Protein AF-A0AAV5SKF1-F1 (afdb_monomer)

Solvent-accessible surface area (backbone atoms only — not comparable to full-atom values): 5822 Å² total; per-residue (Å²): 114,41,62,19,72,68,43,60,48,89,81,29,51,80,44,80,42,71,41,57,84,89,45,34,38,12,60,49,44,39,33,71,70,40,26,64,35,33,62,38,88,89,74,80,40,77,41,81,36,95,74,12,56,25,56,56,59,16,21,38,34,63,45,51,39,44,74,60,2,68,89,33,73,64,102,71,86,86,76,55,73,67,58,41,53,53,51,52,49,52,52,54,54,52,51,53,59,74,69,53,83,131

InterPro domains:
  IPR001563 Peptidase S10, serine carboxypeptidase [PF00450] (6-97)
  IPR001563 Peptidase S10, serine carboxypeptidase [PTHR11802] (11-96)
  IPR029058 Alpha/Beta hydrolase fold [G3DSA:3.40.50.1820] (2-101)
  IPR029058 Alpha/Beta hydrolase fold [SSF53474] (6-99)

Foldseek 3Di:
DAAADQDDSVPFAEAEDEDPDPQEFLVCCCAPNAHQWHQDPVPRDTDGDPRHPSDPGYDYHRDGDDQNRDPRHDPDDDDDPVNRVVVVVVVVVVVVVVPDDD

Mean predicted aligned error: 4.1 Å

Organism: NCBI:txid358040

Sequence (102 aa):
LCEAIRSDPLESPLVVWFNGGPGASSFIGFLLENGPYILDANTDTLRYNDFSWNQVNANVLYLESPSGSGFSHSDHQILDDNMTAELNMK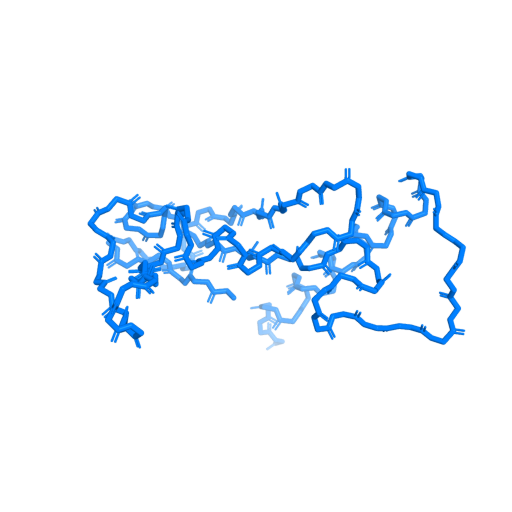VLEEFKTRLTPH

Nearest PDB structures (foldseek):
  4az0-assembly1_A  TM=9.340E-01  e=1.026E-08  Homo sapiens
  1ivy-assembly1_A  TM=9.086E-01  e=7.203E-07  Homo sapiens
  4mws-assembly1_B  TM=9.311E-01  e=1.225E-06  Homo sapiens
  4cib-assembly1_A-2  TM=9.171E-01  e=1.496E-06  Homo sapiens
  1ivy-assembly1_B  TM=9.083E-01  e=1.399E-06  Homo sapiens

Secondary structure (DSSP, 8-state):
-B--SSS-TTTSPEEEE---TTT--THHIIIIISSSEEEETTTTEEEE-TT-GGGSS-EEEE---STTSTT---S-----HHHHHHHHHHHHHHHHHHHS--

pLDDT: mean 91.76, std 8.51, range [49.81, 98.12]

Structure (mmCIF, N/CA/C/O backbone):
data_AF-A0AAV5SKF1-F1
#
_entry.id   AF-A0AAV5SKF1-F1
#
loop_
_atom_site.group_PDB
_atom_site.id
_atom_site.type_symbol
_atom_site.label_atom_id
_atom_site.label_alt_id
_atom_site.label_comp_id
_atom_site.label_asym_id
_atom_site.label_entity_id
_atom_site.label_seq_id
_atom_site.pdbx_PDB_ins_code
_atom_site.Cartn_x
_atom_site.Cartn_y
_atom_site.Cartn_z
_atom_site.occupancy
_atom_site.B_iso_or_equiv
_atom_site.auth_seq_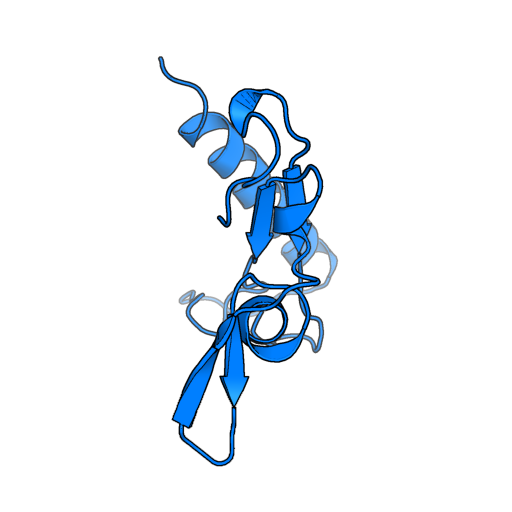id
_atom_site.auth_comp_id
_atom_site.auth_asym_id
_atom_site.auth_atom_id
_atom_site.pdbx_PDB_model_num
ATOM 1 N N . LEU A 1 1 ? -7.470 2.884 0.401 1.00 92.69 1 LEU A N 1
ATOM 2 C CA . LEU A 1 1 ? -7.237 3.526 1.711 1.00 92.69 1 LEU A CA 1
ATOM 3 C C . LEU A 1 1 ? -7.967 2.711 2.764 1.00 92.69 1 LEU A C 1
ATOM 5 O O . LEU A 1 1 ? -9.152 2.461 2.590 1.00 92.69 1 LEU A O 1
ATOM 9 N N . CYS A 1 2 ? -7.264 2.276 3.800 1.00 95.88 2 CYS A N 1
ATOM 10 C CA . CYS A 1 2 ? -7.846 1.694 5.003 1.00 95.88 2 CYS A CA 1
ATOM 11 C C . CYS A 1 2 ? -7.677 2.708 6.121 1.00 95.88 2 CYS A C 1
ATOM 13 O O . CYS A 1 2 ? -6.549 2.962 6.534 1.00 95.88 2 CYS A O 1
ATOM 15 N N . GLU A 1 3 ? -8.769 3.312 6.565 1.00 95.62 3 GLU A N 1
ATOM 16 C CA . GLU A 1 3 ? -8.727 4.303 7.637 1.00 95.62 3 GLU A CA 1
ATOM 17 C C . GLU A 1 3 ? -8.404 3.646 8.981 1.00 95.62 3 GLU A C 1
ATOM 19 O O . GLU A 1 3 ? -8.697 2.462 9.190 1.00 95.62 3 GLU A O 1
ATOM 24 N N . ALA A 1 4 ? -7.773 4.404 9.878 1.00 96.38 4 ALA A N 1
ATOM 25 C CA . ALA A 1 4 ? -7.518 3.959 11.242 1.00 96.38 4 ALA A CA 1
ATOM 26 C C . ALA A 1 4 ? -8.842 3.625 11.955 1.00 96.38 4 ALA A C 1
ATOM 28 O O . ALA A 1 4 ? -9.828 4.338 11.797 1.00 96.38 4 ALA A O 1
ATOM 29 N N . ILE A 1 5 ? -8.882 2.545 12.743 1.00 94.06 5 ILE A N 1
ATOM 30 C CA . ILE A 1 5 ? -10.136 2.093 13.389 1.00 94.06 5 ILE A CA 1
ATOM 31 C C . ILE A 1 5 ? -10.155 2.220 14.917 1.00 94.06 5 ILE A C 1
ATOM 33 O O . ILE A 1 5 ? -11.219 2.087 15.518 1.00 94.06 5 ILE A O 1
A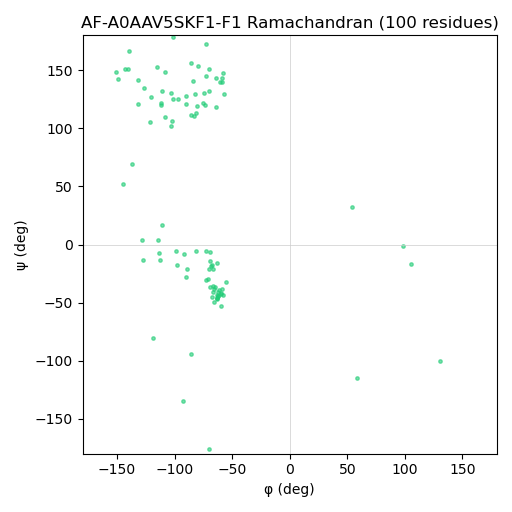TOM 37 N N . ARG A 1 6 ? -9.007 2.458 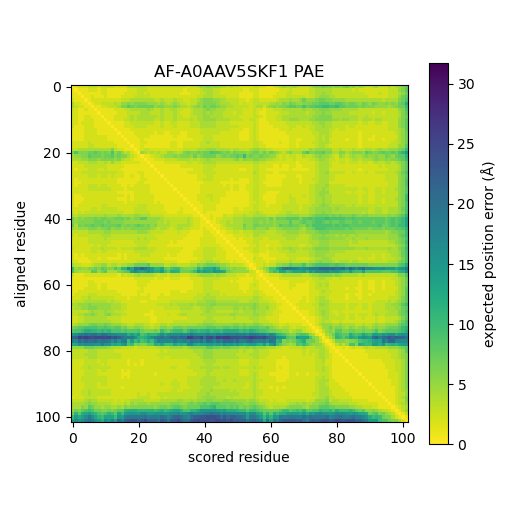15.566 1.00 91.38 6 ARG A N 1
ATOM 38 C CA . ARG A 1 6 ? -8.919 2.675 17.027 1.00 91.38 6 ARG A CA 1
ATOM 39 C C . ARG A 1 6 ? -8.477 4.090 17.413 1.00 91.38 6 ARG A C 1
ATOM 41 O O . ARG A 1 6 ? -8.343 4.385 18.598 1.00 91.38 6 ARG A O 1
ATOM 48 N N . SER A 1 7 ? -8.301 4.962 16.428 1.00 91.88 7 SER A N 1
ATOM 49 C CA . SER A 1 7 ? -7.971 6.381 16.570 1.00 91.88 7 SER A CA 1
ATOM 50 C C . SER A 1 7 ? -8.758 7.196 15.544 1.00 91.88 7 SER A C 1
ATOM 52 O O . SER A 1 7 ? -9.334 6.626 14.620 1.00 91.88 7 SER A O 1
ATOM 54 N N . ASP A 1 8 ? -8.790 8.520 15.705 1.00 92.50 8 ASP A N 1
ATOM 55 C CA . ASP A 1 8 ? -9.390 9.415 14.713 1.00 92.50 8 ASP A CA 1
ATOM 56 C C . ASP A 1 8 ? -8.600 9.331 13.390 1.00 92.50 8 ASP A C 1
ATOM 58 O O . ASP A 1 8 ? -7.404 9.650 13.393 1.00 92.50 8 ASP A O 1
ATOM 62 N N . PRO A 1 9 ? -9.210 8.900 12.268 1.00 92.19 9 PRO A N 1
ATOM 63 C CA . PRO A 1 9 ? -8.542 8.850 10.971 1.00 92.19 9 PRO A CA 1
ATOM 64 C C . PRO A 1 9 ? -7.952 10.193 10.539 1.00 92.19 9 PRO A C 1
ATOM 66 O O . PRO A 1 9 ? -6.907 10.202 9.898 1.00 92.19 9 PRO A O 1
ATOM 69 N N . LEU A 1 10 ? -8.565 11.322 10.904 1.00 90.75 10 LEU A N 1
ATOM 70 C CA . LEU A 1 10 ? -8.095 12.647 10.484 1.00 90.75 10 LEU A CA 1
ATOM 71 C C . LEU A 1 10 ? -6.790 13.058 11.177 1.00 90.75 10 LEU A C 1
ATOM 73 O O . LEU A 1 10 ? -5.965 13.744 10.579 1.00 90.75 10 LEU A O 1
ATOM 77 N N . GLU A 1 11 ? -6.572 12.575 12.400 1.00 91.00 11 GLU A N 1
ATOM 78 C CA . GLU A 1 11 ? -5.376 12.853 13.205 1.00 91.00 11 GLU A CA 1
ATOM 79 C C . GLU A 1 11 ? -4.336 11.719 13.129 1.00 91.00 11 GLU A C 1
ATOM 81 O O . GLU A 1 11 ? -3.233 11.818 13.674 1.00 91.00 11 GLU A O 1
ATOM 86 N N . SER A 1 12 ? -4.677 10.609 12.467 1.00 93.88 12 SER A N 1
ATOM 87 C CA . SER A 1 12 ? -3.803 9.442 12.353 1.00 93.88 12 SER A CA 1
ATOM 88 C C . SER A 1 12 ? -2.800 9.598 11.202 1.00 93.88 12 SER A C 1
ATOM 90 O O . SER A 1 12 ? -3.166 10.056 10.117 1.00 93.88 12 SER A O 1
ATOM 92 N N . PRO A 1 13 ? -1.534 9.165 11.368 1.00 94.50 13 PRO A N 1
ATOM 93 C CA . PRO A 1 13 ? -0.554 9.179 10.289 1.00 94.50 13 PRO A CA 1
ATOM 94 C C . PRO A 1 13 ? -1.016 8.364 9.077 1.00 94.50 13 PRO A C 1
ATOM 96 O O . PRO A 1 13 ? -1.669 7.326 9.201 1.00 94.50 13 PRO A O 1
ATOM 99 N N . LEU A 1 14 ? -0.610 8.819 7.892 1.00 94.25 14 LEU A N 1
ATOM 100 C CA . LEU A 1 14 ? -0.749 8.072 6.649 1.00 94.25 14 LEU A CA 1
ATOM 101 C C . LEU A 1 14 ? 0.498 7.212 6.419 1.00 94.25 14 LEU A C 1
ATOM 103 O O . LEU A 1 14 ? 1.605 7.732 6.281 1.00 94.25 14 LEU A O 1
ATOM 107 N N . VAL A 1 15 ? 0.305 5.903 6.317 1.00 96.31 15 VAL A N 1
ATOM 108 C CA . VAL A 1 15 ? 1.309 4.939 5.867 1.00 96.31 15 VAL A CA 1
ATOM 109 C C . VAL A 1 15 ? 1.015 4.587 4.415 1.00 96.31 15 VAL A C 1
ATOM 111 O O . VAL A 1 15 ? -0.088 4.157 4.087 1.00 96.31 15 VAL A O 1
ATOM 114 N N . VAL A 1 16 ? 2.005 4.746 3.539 1.00 97.00 16 VAL A N 1
ATOM 115 C CA . VAL A 1 16 ? 1.920 4.279 2.150 1.00 97.00 16 VAL A CA 1
ATOM 116 C C . VAL A 1 16 ? 2.613 2.926 2.058 1.00 97.00 16 VAL A C 1
ATOM 118 O O . VAL A 1 16 ? 3.772 2.796 2.449 1.00 97.00 16 VAL A O 1
ATOM 121 N N . TRP A 1 17 ? 1.899 1.924 1.557 1.00 97.69 17 TRP A N 1
ATOM 122 C CA . TRP A 1 17 ? 2.383 0.561 1.402 1.00 97.69 17 TRP A CA 1
ATOM 123 C C . TRP A 1 17 ? 2.557 0.206 -0.075 1.00 97.69 17 TRP A C 1
ATOM 125 O O . TRP A 1 17 ? 1.642 0.391 -0.883 1.00 97.69 17 TRP A O 1
ATOM 135 N N . PHE A 1 18 ? 3.716 -0.370 -0.387 1.00 97.25 18 PHE A N 1
ATOM 136 C CA . PHE A 1 18 ? 4.055 -0.911 -1.696 1.00 97.25 18 PHE A CA 1
ATOM 137 C C . PHE A 1 18 ? 4.518 -2.357 -1.552 1.00 97.25 18 PHE A C 1
ATOM 139 O O . PHE A 1 18 ? 5.376 -2.653 -0.719 1.00 97.25 18 PHE A O 1
ATOM 146 N N . ASN A 1 19 ? 4.022 -3.235 -2.415 1.00 97.62 19 ASN A N 1
ATOM 147 C CA . ASN A 1 19 ? 4.705 -4.486 -2.711 1.00 97.62 19 ASN A CA 1
ATOM 148 C C . ASN A 1 19 ? 5.744 -4.267 -3.829 1.00 97.62 19 ASN A C 1
ATOM 150 O O . ASN A 1 19 ? 5.674 -3.306 -4.592 1.00 97.62 19 ASN A O 1
ATOM 154 N N . GLY A 1 20 ? 6.755 -5.139 -3.874 1.00 93.69 20 GLY A N 1
ATOM 155 C CA . GLY A 1 20 ? 7.902 -5.025 -4.782 1.00 93.69 20 GLY A CA 1
ATOM 156 C C . GLY A 1 20 ? 7.733 -5.778 -6.107 1.00 93.69 20 GLY A C 1
ATOM 157 O O . GLY A 1 20 ? 6.705 -5.697 -6.771 1.00 93.69 20 GLY A O 1
ATOM 158 N N .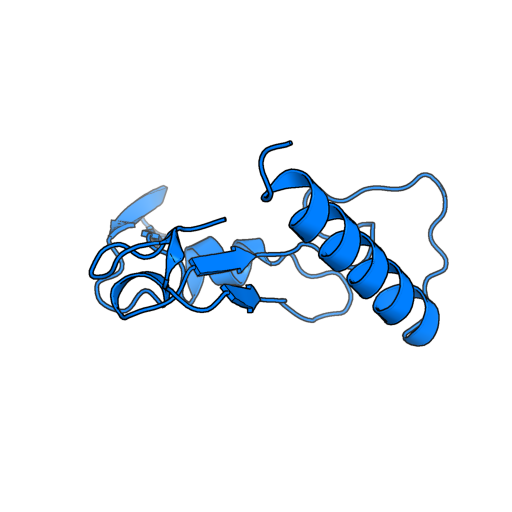 GLY A 1 21 ? 8.769 -6.514 -6.514 1.00 90.44 21 GLY A N 1
ATOM 159 C CA . GLY A 1 21 ? 8.787 -7.300 -7.749 1.00 90.44 21 GLY A CA 1
ATOM 160 C C . GLY A 1 21 ? 10.047 -7.033 -8.570 1.00 90.44 21 GLY A C 1
ATOM 161 O O . GLY A 1 21 ? 11.087 -7.601 -8.232 1.00 90.44 21 GLY A O 1
ATOM 162 N N . PRO A 1 22 ? 9.984 -6.193 -9.622 1.00 89.69 22 PRO A N 1
ATOM 163 C CA . PRO A 1 22 ? 8.985 -5.144 -9.895 1.00 89.69 22 PRO A CA 1
ATOM 164 C C . PRO A 1 22 ? 7.663 -5.655 -10.491 1.00 89.69 22 PRO A C 1
ATOM 166 O O . PRO A 1 22 ? 7.641 -6.687 -11.155 1.00 89.69 22 PRO A O 1
ATOM 169 N N . GLY A 1 23 ? 6.565 -4.923 -10.274 1.00 89.25 23 GLY A N 1
ATOM 170 C CA . GLY A 1 23 ? 5.268 -5.213 -10.906 1.00 89.25 23 GLY A CA 1
ATOM 171 C C . GLY A 1 23 ? 4.260 -5.991 -10.047 1.00 89.25 23 GLY A C 1
ATOM 172 O O . GLY A 1 23 ? 3.156 -6.279 -10.511 1.00 89.25 23 GLY A O 1
ATOM 173 N N . ALA A 1 24 ? 4.613 -6.381 -8.816 1.00 94.62 24 ALA A N 1
ATOM 174 C CA . ALA A 1 24 ? 3.684 -7.109 -7.958 1.00 94.62 24 ALA A CA 1
ATOM 175 C C . ALA A 1 24 ? 2.577 -6.178 -7.441 1.00 94.62 24 ALA A C 1
ATOM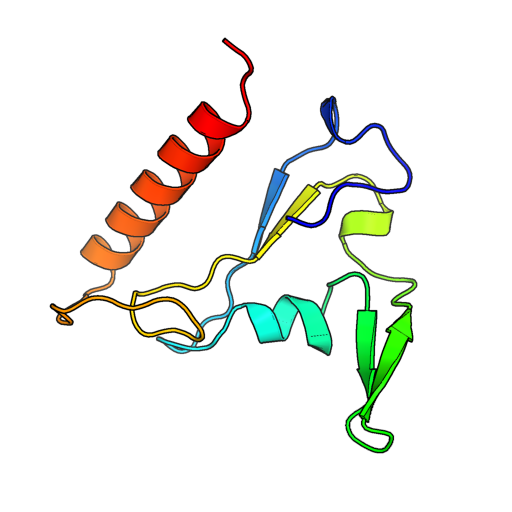 177 O O . ALA A 1 24 ? 2.800 -5.005 -7.143 1.00 94.62 24 ALA A O 1
ATOM 178 N N . SER A 1 25 ? 1.370 -6.719 -7.304 1.00 96.75 25 SER A N 1
ATOM 179 C CA . SER A 1 25 ? 0.237 -5.973 -6.765 1.00 96.75 25 SER A CA 1
ATOM 180 C C . SER A 1 25 ? 0.414 -5.711 -5.267 1.00 96.75 25 SER A C 1
ATOM 182 O O . SER A 1 25 ? 0.650 -6.633 -4.484 1.00 96.75 25 SER A O 1
ATOM 184 N N . SER A 1 26 ? 0.201 -4.462 -4.847 1.00 98.12 26 SER A N 1
ATOM 185 C CA . SER A 1 26 ? 0.103 -4.101 -3.425 1.00 98.12 26 SER A CA 1
ATOM 186 C C . SER A 1 26 ? -1.159 -4.646 -2.748 1.00 98.12 26 SER A C 1
ATOM 188 O O . SER A 1 26 ? -1.301 -4.569 -1.527 1.00 98.12 26 SER A O 1
ATOM 190 N N . PHE A 1 27 ? -2.067 -5.250 -3.522 1.00 95.88 27 PHE A N 1
ATOM 191 C CA . PHE A 1 27 ? -3.204 -5.995 -2.996 1.00 95.88 27 PHE A CA 1
ATOM 192 C C . PHE A 1 27 ? -2.770 -7.282 -2.278 1.00 95.88 27 PHE A C 1
ATOM 194 O O . PHE A 1 27 ? -3.515 -7.795 -1.445 1.00 95.88 27 PHE A O 1
ATOM 201 N N . ILE A 1 28 ? -1.538 -7.752 -2.521 1.00 96.62 28 ILE A N 1
ATOM 202 C CA . ILE A 1 28 ? -0.883 -8.789 -1.712 1.00 96.62 28 ILE A CA 1
ATOM 203 C C . ILE A 1 28 ? -0.762 -8.310 -0.262 1.00 96.62 28 ILE A C 1
ATOM 205 O O . ILE A 1 28 ? -1.268 -8.978 0.637 1.00 96.62 28 ILE A O 1
ATOM 209 N N . GLY A 1 29 ? -0.195 -7.124 -0.027 1.00 97.12 29 GLY A N 1
ATOM 210 C CA . GLY A 1 29 ? -0.100 -6.555 1.317 1.00 97.12 29 GLY A CA 1
ATOM 211 C C . GLY A 1 29 ? -1.462 -6.373 1.986 1.00 97.12 29 GLY A C 1
ATOM 212 O O . GLY A 1 29 ? -1.623 -6.651 3.177 1.00 97.12 29 GLY A O 1
ATOM 213 N N . PHE A 1 30 ? -2.461 -5.968 1.197 1.00 97.50 30 PHE A N 1
ATOM 214 C CA . PHE A 1 30 ? -3.830 -5.773 1.667 1.00 97.50 30 PHE A CA 1
ATOM 215 C C . PHE A 1 30 ? -4.520 -7.085 2.079 1.00 97.50 30 PHE A C 1
ATOM 217 O O . PHE A 1 30 ? -5.146 -7.114 3.133 1.00 97.50 30 PHE A O 1
ATOM 224 N N . LEU A 1 31 ? -4.416 -8.161 1.291 1.00 97.38 31 LEU A N 1
ATOM 225 C CA . LEU A 1 31 ? -5.141 -9.415 1.557 1.00 97.38 31 LEU A CA 1
ATOM 226 C C . LEU A 1 31 ? -4.332 -10.489 2.279 1.00 97.38 31 LEU A C 1
ATOM 228 O O . LEU A 1 31 ? -4.929 -11.444 2.762 1.00 97.38 31 LEU A O 1
ATOM 232 N N . LEU A 1 32 ? -3.004 -10.412 2.302 1.00 96.38 32 LEU A N 1
ATOM 233 C CA . LEU A 1 32 ? -2.161 -11.523 2.760 1.00 96.38 32 LEU A CA 1
ATOM 234 C C . LEU A 1 32 ? -1.152 -11.123 3.840 1.00 96.38 32 LEU A C 1
ATOM 236 O O . LEU A 1 32 ? -0.596 -12.009 4.485 1.00 96.38 32 LEU A O 1
ATOM 240 N N . GLU A 1 33 ? -0.931 -9.827 4.073 1.00 96.31 33 GLU A N 1
ATOM 241 C CA . GLU A 1 33 ? 0.071 -9.356 5.036 1.00 96.31 33 GLU A CA 1
ATOM 242 C C . GLU A 1 33 ? -0.568 -8.545 6.171 1.00 96.31 33 GLU A C 1
ATOM 244 O O . GLU A 1 33 ? -0.795 -9.062 7.266 1.00 96.31 33 GLU A O 1
ATOM 249 N N . ASN A 1 34 ? -0.865 -7.267 5.934 1.00 97.00 34 ASN A N 1
ATOM 250 C CA . ASN A 1 34 ? -1.158 -6.305 6.997 1.00 97.00 34 ASN A CA 1
ATOM 251 C C . ASN A 1 34 ? -2.466 -5.527 6.818 1.00 97.00 34 ASN A C 1
ATOM 253 O O . ASN A 1 34 ? -2.775 -4.668 7.650 1.00 97.00 34 ASN A O 1
ATOM 257 N N . GLY A 1 35 ? -3.259 -5.830 5.791 1.00 97.19 35 GLY A N 1
ATOM 258 C CA . GLY A 1 35 ? -4.591 -5.250 5.650 1.00 97.19 35 GLY A CA 1
ATOM 259 C C . GLY A 1 35 ? -5.611 -5.808 6.647 1.00 97.19 35 GLY A C 1
ATOM 260 O O . GLY A 1 35 ? -5.309 -6.732 7.410 1.00 97.19 35 GLY A O 1
ATOM 261 N N . PRO A 1 36 ? -6.815 -5.211 6.685 1.00 96.62 36 PRO A N 1
ATOM 262 C CA . PRO A 1 36 ? -7.837 -5.479 7.701 1.00 96.62 36 PRO A CA 1
ATOM 263 C C . PRO A 1 36 ? -8.445 -6.881 7.604 1.00 96.62 36 PRO A C 1
ATOM 265 O O . PRO A 1 36 ? -9.031 -7.369 8.572 1.00 96.62 36 PRO A O 1
ATOM 268 N N . TYR A 1 37 ? -8.290 -7.535 6.455 1.00 96.56 37 TYR A N 1
ATOM 269 C CA . TYR A 1 37 ? -8.764 -8.887 6.213 1.00 96.56 37 TYR A CA 1
ATOM 270 C C . TYR A 1 37 ? -7.653 -9.721 5.593 1.00 96.56 37 TYR A C 1
ATOM 272 O O . TYR A 1 37 ? -6.921 -9.233 4.738 1.00 96.56 37 TYR A O 1
ATOM 280 N N . ILE A 1 38 ? -7.571 -10.984 6.002 1.00 97.25 38 ILE A N 1
ATOM 281 C CA . ILE A 1 38 ? -6.725 -11.979 5.353 1.00 97.25 38 ILE A CA 1
ATOM 282 C C . ILE A 1 38 ? -7.594 -12.898 4.502 1.00 97.25 38 ILE A C 1
ATOM 284 O O . ILE A 1 38 ? -8.592 -13.432 4.992 1.00 97.25 38 ILE A O 1
ATOM 288 N N . LEU A 1 39 ? -7.202 -13.093 3.245 1.00 96.94 39 LEU A N 1
ATOM 289 C CA . LEU A 1 39 ? -7.775 -14.110 2.375 1.00 96.94 39 LEU A CA 1
ATOM 290 C C . LEU A 1 39 ? -7.269 -15.492 2.800 1.00 96.94 39 LEU A C 1
ATOM 292 O O . LEU A 1 39 ? -6.068 -15.758 2.793 1.00 96.94 39 LEU A O 1
ATOM 296 N N . ASP A 1 40 ? -8.194 -16.374 3.166 1.00 93.62 40 ASP A N 1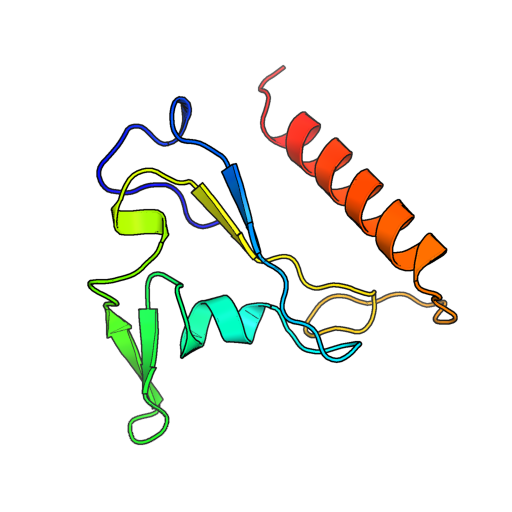
ATOM 297 C CA . ASP A 1 40 ? -7.904 -17.787 3.382 1.00 93.62 40 ASP A CA 1
ATOM 298 C C . ASP A 1 40 ? -7.988 -18.533 2.047 1.00 93.62 40 ASP A C 1
ATOM 300 O O . ASP A 1 40 ? -9.062 -18.683 1.465 1.00 93.62 40 ASP A O 1
ATOM 304 N N . ALA A 1 41 ? -6.835 -18.996 1.565 1.00 89.12 41 ALA A N 1
ATOM 305 C CA . ALA A 1 41 ? -6.711 -19.673 0.278 1.00 89.12 41 ALA A CA 1
ATOM 306 C C . ALA A 1 41 ? -7.357 -21.070 0.236 1.00 89.12 41 ALA A C 1
ATOM 308 O O . ALA A 1 41 ? -7.503 -21.631 -0.845 1.00 89.12 41 ALA A O 1
ATOM 309 N N . ASN A 1 42 ? -7.709 -21.663 1.383 1.00 92.62 42 ASN A N 1
ATOM 310 C CA . ASN A 1 42 ? -8.349 -22.982 1.417 1.00 92.62 42 ASN A CA 1
ATOM 311 C C . ASN A 1 42 ? -9.873 -22.889 1.357 1.00 92.62 42 ASN A C 1
ATOM 313 O O . ASN A 1 42 ? -10.531 -23.838 0.933 1.00 92.62 42 ASN A O 1
ATOM 317 N N . THR A 1 43 ? -10.434 -21.785 1.847 1.00 95.19 43 THR A N 1
ATOM 318 C CA . THR A 1 43 ? -11.883 -21.608 1.987 1.00 95.19 43 THR A CA 1
ATOM 319 C C . THR A 1 43 ? -12.447 -20.530 1.071 1.00 95.19 43 THR A C 1
ATOM 321 O O . THR A 1 43 ? -13.665 -20.378 1.026 1.00 95.19 43 THR A O 1
ATOM 324 N N . ASP A 1 44 ? -11.594 -19.777 0.371 1.00 93.69 44 ASP A N 1
ATOM 325 C CA . ASP A 1 44 ? -11.960 -18.600 -0.426 1.00 93.69 44 ASP A CA 1
ATOM 326 C C . ASP A 1 44 ? -12.753 -17.556 0.385 1.00 93.69 44 ASP A C 1
ATOM 328 O O . ASP A 1 44 ? -13.614 -16.840 -0.130 1.00 93.69 44 ASP A O 1
ATOM 332 N N . THR A 1 45 ? -12.469 -17.457 1.688 1.00 96.44 45 THR A N 1
ATOM 333 C CA . THR A 1 45 ? -13.135 -16.510 2.593 1.00 96.44 45 THR A CA 1
ATOM 334 C C . THR A 1 45 ? -12.176 -15.471 3.145 1.00 96.44 45 THR A C 1
ATOM 336 O O . THR A 1 45 ? -10.993 -15.737 3.348 1.00 96.44 45 THR A O 1
ATOM 339 N N . LEU A 1 46 ? -12.716 -14.304 3.489 1.00 97.31 46 LEU A N 1
ATOM 340 C CA . LEU A 1 46 ? -11.996 -13.282 4.237 1.00 97.31 46 LEU A CA 1
ATOM 341 C C . LEU A 1 46 ? -12.197 -13.492 5.738 1.00 97.31 46 LEU A C 1
ATOM 343 O O . LEU A 1 46 ? -13.330 -13.552 6.217 1.00 97.31 46 LEU A O 1
ATOM 347 N N . ARG A 1 47 ? -11.098 -13.543 6.490 1.00 96.00 47 ARG A N 1
ATOM 348 C CA . ARG A 1 47 ? -11.118 -13.463 7.956 1.00 96.00 47 ARG A CA 1
ATOM 349 C C . ARG A 1 47 ? -10.561 -12.126 8.413 1.00 96.00 47 ARG A C 1
ATOM 351 O O . ARG A 1 47 ? -9.676 -11.569 7.772 1.00 96.00 47 ARG A O 1
ATOM 358 N N . TYR A 1 48 ? -11.055 -11.623 9.535 1.00 95.69 48 TYR A N 1
ATOM 359 C CA . TYR A 1 48 ? -10.534 -10.391 10.114 1.00 95.69 48 TYR A CA 1
ATOM 360 C C . TYR A 1 48 ? -9.068 -10.556 10.548 1.00 95.69 48 TYR A C 1
ATOM 362 O O . TYR A 1 48 ? -8.657 -11.634 10.996 1.00 95.69 48 TYR A O 1
ATOM 370 N N . ASN A 1 49 ? -8.273 -9.500 10.376 1.00 95.44 49 ASN A N 1
ATOM 371 C CA . ASN A 1 49 ? -6.881 -9.454 10.802 1.00 95.44 49 ASN A CA 1
ATOM 372 C C . ASN A 1 49 ? -6.738 -8.633 12.089 1.00 95.44 49 ASN A C 1
ATOM 374 O O . ASN A 1 49 ? -6.685 -7.400 12.055 1.00 95.44 49 ASN A O 1
ATOM 378 N N . ASP A 1 50 ? -6.602 -9.324 13.220 1.00 94.19 50 ASP A N 1
ATOM 379 C CA . ASP A 1 50 ? -6.400 -8.697 14.534 1.00 94.19 50 ASP A CA 1
ATOM 380 C C . ASP A 1 50 ? -5.091 -7.893 14.636 1.00 94.19 50 ASP A C 1
ATOM 382 O O . ASP A 1 50 ? -4.946 -7.051 15.522 1.00 94.19 50 ASP A O 1
ATOM 386 N N . PHE A 1 51 ? -4.156 -8.112 13.704 1.00 93.81 51 PHE A N 1
ATOM 387 C CA . PHE A 1 51 ? -2.855 -7.445 13.634 1.00 93.81 51 PHE A CA 1
ATOM 388 C C . PHE A 1 51 ? -2.729 -6.493 12.438 1.00 93.81 51 PHE A C 1
ATOM 390 O O . PHE A 1 51 ? -1.616 -6.121 12.060 1.00 93.81 51 PHE A O 1
ATOM 397 N N . SER A 1 52 ? -3.849 -6.102 11.819 1.00 96.19 52 SER A N 1
ATOM 398 C CA . SER A 1 52 ? -3.807 -5.154 10.706 1.00 96.19 52 SER A CA 1
ATOM 399 C C . SER A 1 52 ? -3.174 -3.829 11.117 1.00 96.19 52 SER A C 1
ATOM 401 O O . SER A 1 52 ? -3.391 -3.322 12.217 1.00 96.19 52 SER A O 1
ATOM 403 N N . TRP A 1 53 ? -2.420 -3.221 10.207 1.00 96.19 53 TRP A N 1
ATOM 404 C CA . TRP A 1 53 ? -1.741 -1.958 10.475 1.00 96.19 53 TRP A CA 1
ATOM 405 C C . TRP A 1 53 ? -2.702 -0.781 10.682 1.00 96.19 53 TRP A C 1
ATOM 407 O O . TRP A 1 53 ? -2.333 0.173 11.365 1.00 96.19 53 TRP A O 1
ATOM 417 N N . ASN A 1 54 ? -3.948 -0.865 10.198 1.00 95.56 54 ASN A N 1
ATOM 418 C CA . ASN A 1 54 ? -4.960 0.154 10.483 1.00 95.56 54 ASN A CA 1
ATOM 419 C C . ASN A 1 54 ? -5.643 -0.016 11.858 1.00 95.56 54 ASN A C 1
ATOM 421 O O . ASN A 1 54 ? -6.415 0.851 12.268 1.00 95.56 54 ASN A O 1
ATOM 425 N N . GLN A 1 55 ? -5.354 -1.100 12.596 1.00 89.75 55 GLN A N 1
ATOM 426 C CA . GLN A 1 55 ? -5.888 -1.329 13.945 1.00 89.75 55 GLN A CA 1
ATOM 427 C C . GLN A 1 55 ? -5.272 -0.430 15.005 1.00 89.75 55 GLN A C 1
ATOM 429 O O . GLN A 1 55 ? -5.921 -0.186 16.014 1.00 89.75 55 GLN A O 1
ATOM 434 N N . VAL A 1 56 ? -4.011 -0.023 14.843 1.00 73.06 56 VAL A N 1
ATOM 435 C CA . VAL A 1 56 ? -3.315 0.743 15.881 1.00 73.06 56 VAL A CA 1
ATOM 436 C C . VAL A 1 56 ? -3.647 2.215 15.684 1.00 73.06 56 VAL A C 1
ATOM 438 O O . VAL A 1 56 ? -4.704 2.634 16.129 1.00 73.06 56 VAL A O 1
ATOM 441 N N . ASN A 1 57 ? -2.816 2.972 14.970 1.00 81.38 57 ASN A N 1
ATOM 442 C CA . ASN A 1 57 ? -2.995 4.413 14.806 1.00 81.38 57 ASN A CA 1
ATOM 443 C C . ASN A 1 57 ? -2.547 4.851 13.403 1.00 81.38 57 ASN A C 1
ATOM 445 O O . ASN A 1 57 ? -1.673 5.701 13.299 1.00 81.38 57 ASN A O 1
ATOM 449 N N . ALA A 1 58 ? -3.022 4.234 12.318 1.00 94.75 58 ALA A N 1
ATOM 450 C CA . ALA A 1 58 ? -2.612 4.655 10.975 1.00 94.75 58 ALA A CA 1
ATOM 451 C C . ALA A 1 58 ? -3.696 4.442 9.922 1.00 94.75 58 ALA A C 1
ATOM 453 O O . ALA A 1 58 ? -4.373 3.416 9.904 1.00 94.75 58 ALA A O 1
ATOM 454 N N . ASN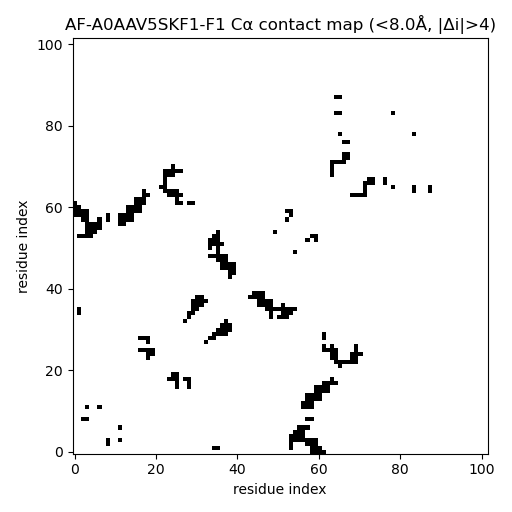 A 1 59 ? -3.786 5.390 8.995 1.00 96.06 59 ASN A N 1
ATOM 455 C CA . ASN A 1 59 ? -4.432 5.170 7.712 1.00 96.06 59 ASN A CA 1
ATOM 456 C C . ASN A 1 59 ? -3.429 4.479 6.788 1.00 96.06 59 ASN A C 1
ATOM 458 O O . ASN A 1 59 ? -2.308 4.962 6.642 1.00 96.06 59 ASN A O 1
ATOM 462 N N . VAL A 1 60 ? -3.804 3.379 6.140 1.00 97.56 60 VAL A N 1
ATOM 463 C CA . VAL A 1 60 ? -2.904 2.634 5.247 1.00 97.56 60 VAL A CA 1
ATOM 464 C C . VAL A 1 60 ? -3.373 2.755 3.798 1.00 97.56 60 VAL A C 1
ATOM 466 O O . VAL A 1 60 ? -4.490 2.369 3.441 1.00 97.56 60 VAL A O 1
ATOM 469 N N . LEU A 1 61 ? -2.522 3.311 2.939 1.00 97.06 61 LEU A N 1
ATOM 470 C CA . LEU A 1 61 ? -2.735 3.411 1.499 1.00 97.06 61 LEU A CA 1
ATOM 471 C C . LEU A 1 61 ? -1.912 2.341 0.780 1.00 97.06 61 LEU A C 1
ATOM 473 O O . LEU A 1 61 ? -0.701 2.478 0.648 1.00 97.06 61 LEU A O 1
ATOM 477 N N . TYR A 1 62 ? -2.580 1.305 0.281 1.00 97.88 62 TYR A N 1
ATOM 478 C CA . TYR A 1 62 ? -1.987 0.303 -0.605 1.00 97.88 62 TYR A CA 1
ATOM 479 C C . TYR A 1 62 ? -1.960 0.854 -2.028 1.00 97.88 62 TYR A C 1
ATOM 481 O O . TYR A 1 62 ? -3.025 1.074 -2.609 1.00 97.88 62 TYR A O 1
ATOM 489 N N . LEU A 1 63 ? -0.766 1.109 -2.568 1.00 97.12 63 LEU A N 1
ATOM 490 C CA . LEU A 1 63 ? -0.602 1.711 -3.890 1.00 97.12 63 LEU A CA 1
ATOM 491 C C . LEU A 1 63 ? -0.012 0.705 -4.880 1.00 97.12 63 LEU A C 1
ATOM 493 O O . LEU A 1 63 ? 1.075 0.174 -4.662 1.00 97.12 63 LEU A O 1
ATOM 497 N N . GLU A 1 64 ? -0.722 0.442 -5.974 1.00 96.62 64 GLU A N 1
ATOM 498 C CA . GLU A 1 64 ? -0.250 -0.435 -7.045 1.00 96.62 64 GLU A CA 1
ATOM 499 C C . GLU A 1 64 ? 0.659 0.332 -8.008 1.00 96.62 64 GLU A C 1
ATOM 501 O O . GLU A 1 64 ? 0.210 1.206 -8.751 1.00 96.62 64 GLU A O 1
ATOM 506 N N . SER A 1 65 ? 1.947 -0.005 -7.976 1.00 95.00 65 SER A N 1
ATOM 507 C CA . SER A 1 65 ? 3.007 0.625 -8.760 1.00 95.00 65 SER A CA 1
ATOM 508 C C . SER A 1 65 ? 4.029 -0.431 -9.194 1.00 95.00 65 SER A C 1
ATOM 510 O O . SER A 1 65 ? 4.246 -1.393 -8.454 1.00 95.00 65 SER A O 1
ATOM 512 N N . PRO A 1 66 ? 4.722 -0.256 -10.332 1.00 94.19 66 PRO A N 1
ATOM 513 C CA . PRO A 1 66 ? 4.495 0.770 -11.356 1.00 94.19 66 PRO A CA 1
ATOM 514 C C . PRO A 1 66 ? 3.194 0.541 -12.148 1.00 94.19 66 PRO A C 1
ATOM 516 O O . PRO A 1 66 ? 2.418 -0.368 -11.858 1.00 94.19 66 PRO A O 1
ATOM 519 N N . SER A 1 67 ? 2.941 1.368 -13.165 1.00 90.19 67 SER A N 1
ATOM 520 C CA . SER A 1 67 ? 1.854 1.101 -14.111 1.00 90.19 67 SER A CA 1
ATOM 521 C C . SER A 1 67 ? 2.035 -0.272 -14.775 1.00 90.19 67 SER A C 1
ATOM 523 O O . SER A 1 67 ? 3.109 -0.577 -15.291 1.00 90.19 67 SER A O 1
ATOM 525 N N . GLY A 1 68 ? 0.988 -1.096 -14.772 1.00 89.75 68 GLY A N 1
ATOM 526 C CA . GLY A 1 68 ? 1.031 -2.521 -15.113 1.00 89.75 68 GLY A CA 1
ATOM 527 C C . GLY A 1 68 ? 0.922 -3.456 -13.906 1.00 89.75 68 GLY A C 1
ATOM 528 O O . GLY A 1 68 ? 0.616 -4.631 -14.097 1.00 89.75 68 GLY A O 1
ATOM 529 N N . SER A 1 69 ? 1.139 -2.965 -12.680 1.00 93.31 69 SER A N 1
ATOM 530 C CA . SER A 1 69 ? 0.919 -3.740 -11.454 1.00 93.31 69 SER A CA 1
ATOM 531 C C . SER A 1 69 ? -0.570 -3.856 -11.136 1.00 93.31 69 SER A C 1
ATOM 533 O O . SER A 1 69 ? -1.229 -2.846 -10.897 1.00 93.31 69 SER A O 1
ATOM 535 N N . GLY A 1 70 ? -1.086 -5.085 -11.050 1.00 93.44 70 GLY A N 1
ATOM 536 C CA . GLY A 1 70 ? -2.462 -5.347 -10.619 1.00 93.44 70 GLY A CA 1
ATOM 537 C C . GLY A 1 70 ? -3.503 -4.656 -11.501 1.00 93.44 70 GLY A C 1
ATOM 538 O O . GLY A 1 70 ? -3.634 -4.991 -12.677 1.00 93.44 70 GLY A O 1
ATOM 539 N N . PHE A 1 71 ? -4.251 -3.711 -10.934 1.00 94.69 71 PHE A N 1
ATOM 540 C CA . PHE A 1 71 ? -5.276 -2.939 -11.638 1.00 94.69 71 PHE A CA 1
ATOM 541 C C . PHE A 1 71 ? -4.755 -1.623 -12.243 1.00 94.69 71 PHE A C 1
ATOM 543 O O . PHE A 1 71 ? -5.483 -0.979 -13.001 1.00 94.69 71 PHE A O 1
ATOM 550 N N . SER A 1 72 ? -3.516 -1.214 -11.952 1.00 93.81 72 SER A N 1
ATOM 551 C CA . SER A 1 72 ? -2.892 -0.027 -12.553 1.00 93.81 72 SER A CA 1
ATOM 552 C C . SER A 1 72 ? -2.479 -0.298 -14.005 1.00 93.81 72 SER A C 1
ATOM 554 O O . SER A 1 72 ? -1.777 -1.270 -14.278 1.00 93.81 72 SER A O 1
ATOM 556 N N . HIS A 1 73 ? -2.848 0.578 -14.946 1.00 90.06 73 HIS A N 1
ATOM 557 C CA . HIS A 1 73 ? -2.556 0.407 -16.377 1.00 90.06 73 HIS A CA 1
ATOM 558 C C . HIS A 1 73 ? -2.164 1.719 -17.080 1.00 90.06 73 HIS A C 1
ATOM 560 O O . HIS A 1 73 ? -2.621 2.797 -16.701 1.00 90.06 73 HIS A O 1
ATOM 566 N N . SER A 1 74 ? -1.344 1.613 -18.133 1.00 85.56 74 SER A N 1
ATOM 567 C CA . SER A 1 74 ? -0.988 2.706 -19.047 1.00 85.56 74 SER A CA 1
ATOM 568 C C . SER A 1 74 ? -0.680 2.173 -20.445 1.00 85.56 74 SER A C 1
ATOM 570 O O . SER A 1 74 ? -0.086 1.107 -20.592 1.00 85.56 74 SER A O 1
ATOM 572 N N . ASP A 1 75 ? -0.978 2.979 -21.466 1.00 81.62 75 ASP A N 1
ATOM 573 C CA . ASP A 1 75 ? -0.707 2.656 -22.879 1.00 81.62 75 ASP A CA 1
ATOM 574 C C . ASP A 1 75 ? 0.791 2.730 -23.255 1.00 81.62 75 ASP A C 1
ATOM 576 O O . ASP A 1 75 ? 1.198 2.403 -24.373 1.00 81.62 75 ASP A O 1
ATOM 580 N N . HIS A 1 76 ? 1.640 3.177 -22.326 1.00 68.81 76 HIS A N 1
ATOM 581 C CA . HIS A 1 76 ? 3.083 3.339 -22.499 1.00 68.81 76 HIS A CA 1
ATOM 582 C C . HIS A 1 76 ? 3.814 2.713 -21.302 1.00 68.81 76 HIS A C 1
ATOM 584 O O . HIS A 1 76 ? 3.566 3.110 -20.162 1.00 68.81 76 HIS A O 1
ATOM 590 N N . GLN A 1 77 ? 4.692 1.731 -21.549 1.00 68.94 77 GLN A N 1
ATOM 591 C CA . GLN A 1 77 ? 5.363 0.936 -20.506 1.00 68.94 77 GLN A CA 1
ATOM 592 C C . GLN A 1 77 ? 6.856 0.712 -20.791 1.00 68.94 77 GLN A C 1
ATOM 594 O O . GLN A 1 77 ? 7.312 -0.401 -21.042 1.00 68.94 77 GLN A O 1
ATOM 599 N N . ILE A 1 78 ? 7.646 1.777 -20.706 1.00 66.00 78 ILE A N 1
ATOM 600 C CA . ILE A 1 78 ? 9.065 1.638 -20.364 1.00 66.00 78 ILE A CA 1
ATOM 601 C C . ILE A 1 78 ? 9.244 2.464 -19.107 1.00 66.00 78 ILE A C 1
ATOM 603 O O . ILE A 1 78 ? 9.171 3.683 -19.181 1.00 66.00 78 ILE A O 1
ATOM 607 N N . LEU A 1 79 ? 9.387 1.806 -17.961 1.00 79.94 79 LEU A N 1
ATOM 608 C CA . LEU A 1 79 ? 9.564 2.454 -16.667 1.00 79.94 79 LEU A CA 1
ATOM 609 C C . LEU A 1 79 ? 10.896 1.991 -16.088 1.00 79.94 79 LEU A C 1
ATOM 611 O O . LEU A 1 79 ? 11.158 0.792 -16.022 1.00 79.94 79 LEU A O 1
ATOM 615 N N . ASP A 1 80 ? 11.730 2.951 -15.705 1.00 90.44 80 ASP A N 1
ATOM 616 C CA . ASP A 1 80 ? 12.903 2.718 -14.871 1.00 90.44 80 ASP A CA 1
ATOM 617 C C . ASP A 1 80 ? 12.606 3.136 -13.421 1.00 90.44 80 ASP A C 1
ATOM 619 O O . ASP A 1 80 ? 11.502 3.596 -13.093 1.00 90.44 80 ASP A O 1
ATOM 623 N N . ASP A 1 81 ? 13.583 2.946 -12.536 1.00 94.00 81 ASP A N 1
ATOM 624 C CA . ASP A 1 81 ? 13.435 3.251 -11.112 1.00 94.00 81 ASP A CA 1
ATOM 625 C C . ASP A 1 81 ? 13.145 4.741 -10.875 1.00 94.00 81 ASP A C 1
ATOM 627 O O . ASP A 1 81 ? 12.298 5.084 -10.046 1.00 94.00 81 ASP A O 1
ATOM 631 N N . ASN A 1 82 ? 13.793 5.627 -11.641 1.00 94.75 82 ASN A N 1
ATOM 632 C CA . ASN A 1 82 ? 13.615 7.072 -11.519 1.00 94.75 82 ASN A CA 1
ATOM 633 C C . ASN A 1 82 ? 12.195 7.477 -11.920 1.00 94.75 82 ASN A C 1
ATOM 635 O O . ASN A 1 82 ? 11.502 8.148 -11.156 1.00 94.75 82 ASN A O 1
ATOM 639 N N . MET A 1 83 ? 11.723 7.016 -13.079 1.00 92.31 83 MET A N 1
ATOM 640 C CA . MET A 1 83 ? 10.387 7.337 -13.567 1.00 92.31 83 MET A CA 1
ATOM 641 C C . MET A 1 83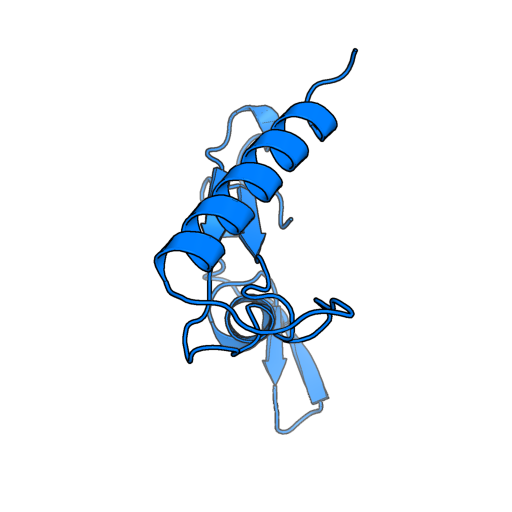 ? 9.299 6.721 -12.680 1.00 92.31 83 MET A C 1
ATOM 643 O O . MET A 1 83 ? 8.275 7.356 -12.434 1.00 92.31 83 MET A O 1
ATOM 647 N N . THR A 1 84 ? 9.530 5.524 -12.130 1.00 93.94 84 THR A N 1
ATOM 648 C CA . THR A 1 84 ? 8.623 4.906 -11.149 1.00 93.94 84 THR A CA 1
ATOM 649 C C . THR A 1 84 ? 8.527 5.745 -9.873 1.00 93.94 84 THR A C 1
ATOM 651 O O . THR A 1 84 ? 7.423 6.021 -9.400 1.00 93.94 84 THR A O 1
ATOM 654 N N . ALA A 1 85 ? 9.658 6.203 -9.330 1.00 95.38 85 ALA A N 1
ATOM 655 C CA . ALA A 1 85 ? 9.679 7.059 -8.146 1.00 95.38 85 ALA A CA 1
ATOM 656 C C . ALA A 1 85 ? 8.982 8.410 -8.390 1.00 95.38 85 ALA A C 1
ATOM 658 O O . ALA A 1 85 ? 8.181 8.847 -7.560 1.00 95.38 85 ALA A O 1
ATOM 659 N N . GLU A 1 86 ? 9.227 9.046 -9.540 1.00 95.19 86 GLU A N 1
ATOM 660 C CA . GLU A 1 86 ? 8.580 10.307 -9.922 1.00 95.19 86 GLU A CA 1
ATOM 661 C C . GLU A 1 86 ? 7.060 10.168 -10.061 1.00 95.19 86 GLU A C 1
ATOM 663 O O . GLU A 1 86 ? 6.310 11.015 -9.571 1.00 95.19 86 GLU A O 1
ATOM 668 N N . LEU A 1 87 ? 6.584 9.101 -10.711 1.00 94.12 87 LEU A N 1
ATOM 669 C CA . LEU A 1 87 ? 5.150 8.848 -10.863 1.00 94.12 87 LEU A CA 1
ATOM 670 C C . LEU A 1 87 ? 4.486 8.540 -9.520 1.00 94.12 87 LEU A C 1
ATOM 672 O O . LEU A 1 87 ? 3.415 9.076 -9.242 1.00 94.12 87 LEU A O 1
ATOM 676 N N . ASN A 1 88 ? 5.141 7.763 -8.654 1.00 95.62 88 ASN A N 1
ATOM 677 C CA . ASN A 1 88 ? 4.652 7.525 -7.297 1.00 95.62 88 ASN A CA 1
ATOM 678 C C . ASN A 1 88 ? 4.524 8.827 -6.506 1.00 95.62 88 ASN A C 1
ATOM 680 O O . ASN A 1 88 ? 3.518 9.030 -5.829 1.00 95.62 88 ASN A O 1
ATOM 684 N N . MET A 1 89 ? 5.495 9.738 -6.622 1.00 96.19 89 MET A N 1
ATOM 685 C CA . MET A 1 89 ? 5.411 11.038 -5.959 1.00 96.19 89 MET A CA 1
ATOM 686 C C . MET A 1 89 ? 4.227 11.866 -6.470 1.00 96.19 89 MET A C 1
ATOM 688 O O . MET A 1 89 ? 3.448 12.367 -5.661 1.00 96.19 89 MET A O 1
ATOM 692 N N . LYS A 1 90 ? 4.030 11.938 -7.793 1.00 95.31 90 LYS A N 1
ATOM 693 C CA . LYS A 1 90 ? 2.891 12.648 -8.404 1.00 95.31 90 LYS A CA 1
ATOM 694 C C . LYS A 1 90 ? 1.547 12.102 -7.924 1.00 95.31 90 LYS A C 1
ATOM 696 O O . LYS A 1 90 ? 0.661 12.878 -7.574 1.00 95.31 90 LYS A O 1
ATOM 701 N N . VAL A 1 91 ? 1.408 10.776 -7.850 1.00 94.62 91 VAL A N 1
ATOM 702 C CA . VAL A 1 91 ? 0.191 10.136 -7.325 1.00 94.62 91 VAL A CA 1
ATOM 703 C C . VAL A 1 91 ? -0.039 10.509 -5.860 1.00 94.62 91 VAL A C 1
ATOM 705 O O . VAL A 1 91 ? -1.173 10.779 -5.475 1.00 94.62 91 VAL A O 1
ATOM 708 N N . LEU A 1 92 ? 1.010 10.562 -5.034 1.00 95.19 92 LEU A N 1
ATOM 709 C CA . LEU A 1 92 ? 0.880 10.946 -3.626 1.00 95.19 92 LEU A CA 1
ATOM 710 C C . LEU A 1 92 ? 0.536 12.429 -3.440 1.00 95.19 92 LEU A C 1
ATOM 712 O O . LEU A 1 92 ? -0.228 12.765 -2.536 1.00 95.19 92 LEU A O 1
ATOM 716 N N . GLU A 1 93 ? 1.070 13.316 -4.277 1.00 94.75 93 GLU A N 1
ATOM 717 C CA . GLU A 1 93 ? 0.692 14.733 -4.294 1.00 94.75 93 GLU A CA 1
ATOM 718 C C . GLU A 1 93 ? -0.779 14.907 -4.682 1.00 94.75 93 GLU A C 1
ATOM 720 O O . GLU A 1 93 ? -1.522 15.591 -3.980 1.00 94.75 93 GLU A O 1
ATOM 725 N N . GLU A 1 94 ? -1.231 14.227 -5.736 1.00 94.00 94 GLU A N 1
ATOM 726 C CA . GLU A 1 94 ? -2.631 14.256 -6.164 1.00 94.00 94 GLU A CA 1
ATOM 727 C C . GLU A 1 94 ? -3.572 13.619 -5.131 1.00 94.00 94 GLU A C 1
ATOM 729 O O . GLU A 1 94 ? -4.667 14.116 -4.870 1.00 94.00 94 GLU A O 1
ATOM 734 N N . PHE A 1 95 ? -3.149 12.533 -4.489 1.00 93.00 95 PHE A N 1
ATOM 735 C CA . PHE A 1 95 ? -3.913 11.919 -3.409 1.00 93.00 95 PHE A CA 1
ATOM 736 C C . PHE A 1 95 ? -4.134 12.902 -2.252 1.00 93.00 95 PHE A C 1
ATOM 738 O O . PHE A 1 95 ? -5.248 13.004 -1.739 1.00 93.00 95 PHE A O 1
ATOM 745 N N . LYS A 1 96 ? -3.104 13.674 -1.876 1.00 88.81 96 LYS A N 1
ATOM 746 C CA . LYS A 1 96 ? -3.219 14.704 -0.833 1.00 88.81 96 LYS A CA 1
ATOM 747 C C . LYS A 1 96 ? -4.214 15.797 -1.210 1.00 88.81 96 LYS A C 1
ATOM 749 O O . LYS A 1 96 ? -5.026 16.163 -0.367 1.00 88.81 96 LYS A O 1
ATOM 754 N N . THR A 1 97 ? -4.187 16.295 -2.449 1.00 90.62 97 THR A N 1
ATOM 755 C CA . THR A 1 97 ? -5.109 17.367 -2.867 1.00 90.62 97 THR A CA 1
ATOM 756 C C . THR A 1 97 ? -6.565 16.911 -2.846 1.00 90.62 97 THR A C 1
ATOM 758 O O . THR A 1 97 ? -7.431 17.682 -2.443 1.00 90.62 97 THR A O 1
ATOM 761 N N . ARG A 1 98 ? -6.836 15.650 -3.204 1.00 87.25 98 ARG A N 1
ATOM 762 C CA . ARG A 1 98 ? -8.186 15.063 -3.169 1.00 87.25 98 ARG A CA 1
ATOM 763 C C . ARG A 1 98 ? -8.732 14.828 -1.753 1.00 87.25 98 ARG A C 1
ATOM 765 O O . ARG A 1 98 ? -9.944 14.702 -1.608 1.00 87.25 98 ARG A O 1
ATOM 772 N N . LEU A 1 99 ? -7.873 14.739 -0.732 1.00 78.19 99 LEU A N 1
ATOM 773 C CA . LEU A 1 99 ? -8.282 14.514 0.664 1.00 78.19 99 LEU A CA 1
ATOM 774 C C . LEU A 1 99 ? -8.565 15.799 1.449 1.00 78.19 99 LEU A C 1
ATOM 776 O O . LEU A 1 99 ? -9.270 15.753 2.454 1.00 78.19 99 LEU A O 1
ATOM 780 N N . THR A 1 100 ? -8.035 16.939 1.017 1.00 66.50 100 THR A N 1
ATOM 781 C CA . THR A 1 100 ? -8.385 18.246 1.584 1.00 66.50 100 THR A CA 1
ATOM 782 C C . THR A 1 100 ? -9.704 18.747 0.991 1.00 66.50 100 THR A C 1
ATOM 784 O O . THR A 1 100 ? -9.762 18.954 -0.222 1.00 66.50 100 THR A O 1
ATOM 787 N N . PRO A 1 101 ? -10.757 18.981 1.799 1.00 58.16 101 PRO A N 1
ATOM 788 C CA . PRO A 1 101 ? -11.938 19.696 1.329 1.00 58.16 101 PRO A CA 1
ATOM 789 C C . PRO A 1 101 ? -11.534 21.106 0.872 1.00 58.16 101 PRO A C 1
ATOM 791 O O . PRO A 1 101 ? -10.700 21.741 1.522 1.00 58.16 101 PRO A O 1
ATOM 794 N N . HIS A 1 102 ? -12.109 21.579 -0.235 1.00 49.81 102 HIS A N 1
ATOM 795 C CA . HIS A 1 102 ? -12.050 22.994 -0.620 1.00 49.81 102 HIS A CA 1
ATOM 796 C C . HIS A 1 102 ? -12.821 23.877 0.364 1.00 49.81 102 HIS A C 1
ATOM 798 O O . HIS A 1 102 ? -13.888 23.427 0.842 1.00 49.81 102 HIS A O 1
#

Radius of gyration: 15.04 Å; Cα contacts (8 Å, |Δi|>4): 172; chains: 1; bounding box: 27×46×40 Å